Protein AF-A0A537H8Z4-F1 (afdb_monomer_lite)

pLDDT: mean 78.12, std 17.92, range [39.91, 98.5]

Sequence (179 aa):
MSISASDGILVVSANVSIIVNEVIEQPALIVPGPVHVRQGEYLSFMVNVTDPDWAADNMTLAASGLPDGTSFDPSTGIFNWNVSSVQPGPYTITFTLTSDGSTIFQDSKVVIIHVDNGNGRCFICEFFSTARTVLRTSTVTTNPWLLLLSGMIGLTTTLAVGTRRARAQLRRSRRLVRG

Foldseek 3Di:
DKDWDDPVPDIDIDDDDDDDDDDFDDKDKDDDAAAEDEAQDKDKDAIDIDGPHDDCPQKWKDKPQADPQWDADRVGRMTIHRRNPPDFDKGKMKMKMWGDDPDTDIDIDIYIYGYHHNPPCPVVVVVVVVVVVVVPPPPVVPPVVVVVVVVVVVVVVVVVVVVVVVVVVVVVVVVVVVD

Structure (mmCIF, N/CA/C/O backbone):
data_AF-A0A537H8Z4-F1
#
_entry.id   AF-A0A537H8Z4-F1
#
loop_
_atom_site.group_PDB
_atom_site.id
_atom_site.type_symbol
_atom_site.label_atom_id
_atom_site.label_alt_id
_atom_site.label_comp_id
_atom_site.label_asym_id
_atom_site.label_entity_id
_atom_site.label_seq_id
_atom_site.pdbx_PDB_ins_code
_atom_site.Cartn_x
_atom_site.Cartn_y
_atom_site.Cartn_z
_atom_site.occupancy
_atom_site.B_iso_or_equiv
_atom_site.auth_seq_id
_atom_site.auth_comp_id
_atom_site.auth_asym_id
_atom_site.auth_atom_id
_atom_site.pdbx_PDB_model_num
ATOM 1 N N . MET A 1 1 ? 17.278 -7.504 -42.661 1.00 81.94 1 MET A N 1
ATOM 2 C CA . MET A 1 1 ? 16.376 -7.938 -43.752 1.00 81.94 1 MET A CA 1
ATOM 3 C C . MET A 1 1 ? 17.003 -7.506 -45.068 1.00 81.94 1 MET A C 1
ATOM 5 O O . MET A 1 1 ? 17.599 -6.440 -45.087 1.00 81.94 1 MET A O 1
ATOM 9 N N . SER A 1 2 ? 16.936 -8.291 -46.139 1.00 85.81 2 SER A N 1
ATOM 10 C CA . SER A 1 2 ? 17.372 -7.840 -47.467 1.00 85.81 2 SER A CA 1
ATOM 11 C C . SER A 1 2 ? 16.155 -7.714 -48.375 1.00 85.81 2 SER A C 1
ATOM 13 O O . SER A 1 2 ? 15.281 -8.579 -48.371 1.00 85.81 2 SER A O 1
ATOM 15 N N . ILE A 1 3 ? 16.074 -6.610 -49.110 1.00 90.94 3 ILE A N 1
ATOM 16 C CA . ILE A 1 3 ? 15.107 -6.445 -50.195 1.00 90.94 3 ILE A CA 1
ATOM 17 C C . ILE A 1 3 ? 15.864 -6.581 -51.506 1.00 90.94 3 ILE A C 1
ATOM 19 O O . ILE A 1 3 ? 16.972 -6.056 -51.639 1.00 90.94 3 ILE A O 1
ATOM 23 N N . SER A 1 4 ? 15.297 -7.303 -52.464 1.00 91.19 4 SER A N 1
ATOM 24 C CA . SER A 1 4 ? 15.861 -7.415 -53.803 1.00 91.19 4 SER A CA 1
ATOM 25 C C . SER A 1 4 ? 14.859 -6.963 -54.853 1.00 91.19 4 SER A C 1
ATOM 27 O O . SER A 1 4 ? 13.655 -7.185 -54.731 1.00 91.19 4 SER A O 1
ATOM 29 N N . ALA A 1 5 ? 15.378 -6.305 -55.882 1.00 90.12 5 ALA A N 1
ATOM 30 C CA . ALA A 1 5 ? 14.645 -5.933 -57.079 1.00 90.12 5 ALA A CA 1
ATOM 31 C C . ALA A 1 5 ? 15.354 -6.543 -58.292 1.00 90.12 5 ALA A C 1
ATOM 33 O O . ALA A 1 5 ? 16.585 -6.622 -58.327 1.00 90.12 5 ALA A O 1
ATOM 34 N N . SER A 1 6 ? 14.577 -6.998 -59.270 1.00 93.69 6 SER A N 1
ATOM 35 C CA . SER A 1 6 ? 15.095 -7.608 -60.491 1.00 93.69 6 SER A CA 1
ATOM 36 C C . SER A 1 6 ? 14.250 -7.220 -61.692 1.00 93.69 6 SER A C 1
ATOM 38 O O . SER A 1 6 ? 13.032 -7.105 -61.580 1.00 93.69 6 SER A O 1
ATOM 40 N N . ASP A 1 7 ? 14.901 -7.053 -62.837 1.00 93.44 7 ASP A N 1
ATOM 41 C CA . ASP A 1 7 ? 14.274 -6.872 -64.148 1.00 93.44 7 ASP A CA 1
ATOM 42 C C . ASP A 1 7 ? 14.192 -8.185 -64.957 1.00 93.44 7 ASP A C 1
ATOM 44 O O . ASP A 1 7 ? 13.817 -8.175 -66.127 1.00 93.44 7 ASP A O 1
ATOM 48 N N . GLY A 1 8 ? 14.528 -9.323 -64.338 1.00 83.00 8 GLY A N 1
ATOM 49 C CA . GLY A 1 8 ? 14.553 -10.642 -64.976 1.00 83.00 8 GLY A CA 1
ATOM 50 C C . GLY A 1 8 ? 15.906 -11.037 -65.578 1.00 83.00 8 GLY A C 1
ATOM 51 O O . GLY A 1 8 ? 16.049 -12.181 -66.005 1.00 83.00 8 GLY A O 1
ATOM 52 N N . ILE A 1 9 ? 16.903 -10.144 -65.582 1.00 88.50 9 ILE A N 1
ATOM 53 C CA . ILE A 1 9 ? 18.281 -10.440 -66.018 1.00 88.50 9 ILE A CA 1
ATOM 54 C C . ILE A 1 9 ? 19.275 -10.131 -64.896 1.00 88.50 9 ILE A C 1
ATOM 56 O O . ILE A 1 9 ? 20.145 -10.950 -64.598 1.00 88.50 9 ILE A O 1
ATOM 60 N N . LEU A 1 10 ? 19.138 -8.977 -64.242 1.00 88.12 10 LEU A N 1
ATOM 61 C CA . LEU A 1 10 ? 19.959 -8.580 -63.103 1.00 88.12 10 LEU A CA 1
ATOM 62 C C . LEU A 1 10 ? 19.118 -8.555 -61.829 1.00 88.12 10 LEU A C 1
ATOM 64 O O . LEU A 1 10 ? 17.932 -8.228 -61.839 1.00 88.12 10 LEU A O 1
ATOM 68 N N . VAL A 1 11 ? 19.745 -8.907 -60.710 1.00 90.88 11 VAL A N 1
ATOM 69 C CA . VAL A 1 11 ? 19.150 -8.804 -59.377 1.00 90.88 11 VAL A CA 1
ATOM 70 C C . VAL A 1 11 ? 20.043 -7.896 -58.550 1.00 90.88 11 VAL A C 1
ATOM 72 O O . VAL A 1 11 ? 21.243 -8.141 -58.431 1.00 90.88 11 VAL A O 1
ATOM 75 N N . VAL A 1 12 ? 19.453 -6.865 -57.957 1.00 92.88 12 VAL A N 1
ATOM 76 C CA . VAL A 1 12 ? 20.124 -5.983 -57.004 1.00 92.88 12 VAL A CA 1
ATOM 77 C C . VAL A 1 12 ? 19.473 -6.183 -55.650 1.00 92.88 12 VAL A C 1
ATOM 79 O O . VAL A 1 12 ? 18.255 -6.080 -55.520 1.00 92.88 12 VAL A O 1
ATOM 82 N N . SER A 1 13 ? 20.282 -6.467 -54.634 1.00 91.38 13 SER A N 1
ATOM 83 C CA . SER A 1 13 ? 19.830 -6.561 -53.249 1.00 91.38 13 SER A CA 1
ATOM 84 C C . SER A 1 13 ? 20.399 -5.423 -52.414 1.00 91.38 13 SER A C 1
ATOM 86 O O . SER A 1 13 ? 21.591 -5.129 -52.499 1.00 91.38 13 SER A O 1
ATOM 88 N N . ALA A 1 14 ? 19.559 -4.842 -51.564 1.00 92.00 14 ALA A N 1
ATOM 89 C CA . ALA A 1 14 ? 19.948 -3.880 -50.548 1.00 92.00 14 ALA A CA 1
ATOM 90 C C . ALA A 1 14 ? 19.617 -4.430 -49.160 1.00 92.00 14 ALA A C 1
ATOM 92 O O . ALA A 1 14 ? 18.578 -5.061 -48.943 1.00 92.00 14 ALA A O 1
ATOM 93 N N . ASN A 1 15 ? 20.504 -4.166 -48.206 1.00 91.75 15 ASN A N 1
ATOM 94 C CA . ASN A 1 15 ? 20.263 -4.504 -46.814 1.00 91.75 15 ASN A CA 1
ATOM 95 C C . ASN A 1 15 ? 19.442 -3.395 -46.153 1.00 91.75 15 ASN A C 1
ATOM 97 O O . ASN A 1 15 ? 19.782 -2.219 -46.248 1.00 91.75 15 ASN A O 1
ATOM 101 N N . VAL A 1 16 ? 18.382 -3.796 -45.459 1.00 90.38 16 VAL A N 1
ATOM 102 C CA . VAL A 1 16 ? 17.539 -2.947 -44.618 1.00 90.38 16 VAL A CA 1
ATOM 103 C C . VAL A 1 16 ? 17.705 -3.404 -43.172 1.00 90.38 16 VAL A C 1
ATOM 105 O O . VAL A 1 16 ? 17.444 -4.568 -42.828 1.00 90.38 16 VAL A O 1
ATOM 108 N N . SER A 1 17 ? 18.145 -2.487 -42.317 1.00 87.69 17 SER A N 1
ATOM 109 C CA . SER A 1 17 ? 18.103 -2.643 -40.867 1.00 87.69 17 SER A CA 1
ATOM 110 C C . SER A 1 17 ? 16.842 -1.975 -40.324 1.00 87.69 17 SER A C 1
ATOM 112 O O . SER A 1 17 ? 16.541 -0.830 -40.646 1.00 87.69 17 SER A O 1
ATOM 114 N N . ILE A 1 18 ? 16.103 -2.708 -39.494 1.00 87.81 18 ILE A N 1
ATOM 115 C CA . ILE A 1 18 ? 15.070 -2.141 -38.629 1.00 87.81 18 ILE A CA 1
ATOM 116 C C . ILE A 1 18 ? 15.693 -2.099 -37.243 1.00 87.81 18 ILE A C 1
ATOM 118 O O . ILE A 1 18 ? 16.144 -3.130 -36.744 1.00 87.81 18 ILE A O 1
ATOM 122 N N . ILE A 1 19 ? 15.757 -0.909 -36.658 1.00 87.12 19 ILE A N 1
ATOM 123 C CA . ILE A 1 19 ? 16.164 -0.733 -35.269 1.00 87.12 19 ILE A CA 1
ATOM 124 C C . ILE A 1 19 ? 14.872 -0.667 -34.463 1.00 87.12 19 ILE A C 1
ATOM 126 O O . ILE A 1 19 ? 14.032 0.195 -34.717 1.00 87.12 19 ILE A O 1
ATOM 130 N N . VAL A 1 20 ? 14.696 -1.611 -33.542 1.00 87.75 20 VAL A N 1
ATOM 131 C CA . VAL A 1 20 ? 13.643 -1.539 -32.530 1.00 87.75 20 VAL A CA 1
ATOM 132 C C . VAL A 1 20 ? 14.288 -0.948 -31.290 1.00 87.75 20 VAL A C 1
ATOM 134 O O . VAL A 1 20 ? 15.240 -1.518 -30.761 1.00 87.75 20 VAL A O 1
ATOM 137 N N . ASN A 1 21 ? 13.799 0.209 -30.859 1.00 84.62 21 ASN A N 1
ATOM 138 C CA . ASN A 1 21 ? 14.178 0.763 -29.571 1.00 84.62 21 ASN A CA 1
ATOM 139 C C . ASN A 1 21 ? 13.318 0.089 -28.505 1.00 84.62 21 ASN A C 1
ATOM 141 O O . ASN A 1 21 ? 12.091 0.120 -28.595 1.00 84.62 21 ASN A O 1
ATOM 145 N N . GLU A 1 22 ? 13.966 -0.515 -27.518 1.00 80.81 22 GLU A N 1
ATOM 146 C CA . GLU A 1 22 ? 13.291 -1.008 -26.325 1.00 80.81 22 GLU A CA 1
ATOM 147 C C . GLU A 1 22 ? 12.785 0.183 -25.503 1.00 80.81 22 GLU A C 1
ATOM 149 O O . GLU A 1 22 ? 13.492 1.183 -25.329 1.00 80.81 22 GLU A O 1
ATOM 154 N N . VAL A 1 23 ? 11.533 0.102 -25.058 1.00 80.25 23 VAL A N 1
ATOM 155 C CA . VAL A 1 23 ? 10.943 1.063 -24.126 1.00 80.25 23 VAL A CA 1
ATOM 156 C C . VAL A 1 23 ? 10.994 0.406 -22.761 1.00 80.25 23 VAL A C 1
ATOM 158 O O . VAL A 1 23 ? 10.349 -0.615 -22.579 1.00 80.25 23 VAL A O 1
ATOM 161 N N . ILE A 1 24 ? 11.747 1.003 -21.840 1.00 75.62 24 ILE A N 1
ATOM 162 C CA . ILE A 1 24 ? 11.786 0.565 -20.446 1.00 75.62 24 ILE A CA 1
ATOM 163 C C . ILE A 1 24 ? 10.560 1.136 -19.728 1.00 75.62 24 ILE A C 1
ATOM 165 O O . ILE A 1 24 ? 10.379 2.360 -19.672 1.00 75.62 24 ILE A O 1
ATOM 169 N N . GLU A 1 25 ? 9.713 0.262 -19.207 1.00 80.38 25 GLU A N 1
ATOM 170 C CA . GLU A 1 25 ? 8.584 0.571 -18.346 1.00 80.38 25 GLU A CA 1
ATOM 171 C C . GLU A 1 25 ? 9.051 0.707 -16.888 1.00 80.38 25 GLU A C 1
ATOM 173 O O . GLU A 1 25 ? 10.063 0.154 -16.464 1.00 80.38 25 GLU A O 1
ATOM 178 N N . GLN A 1 26 ? 8.352 1.541 -16.118 1.00 81.94 26 GLN A N 1
ATOM 179 C CA . GLN A 1 26 ? 8.672 1.731 -14.705 1.00 81.94 26 GLN A CA 1
ATOM 180 C C . GLN A 1 26 ? 7.927 0.699 -13.853 1.00 81.94 26 GLN A C 1
ATOM 182 O O . GLN A 1 26 ? 6.779 0.375 -14.173 1.00 81.94 26 GLN A O 1
ATOM 187 N N . PRO A 1 27 ? 8.515 0.259 -12.726 1.00 87.75 27 PRO A N 1
ATOM 188 C CA . PRO A 1 27 ? 7.809 -0.580 -11.774 1.00 87.75 27 PRO A CA 1
ATOM 189 C C . PRO A 1 27 ? 6.517 0.096 -11.303 1.00 87.75 27 PRO A C 1
ATOM 191 O O . PRO A 1 27 ? 6.500 1.289 -11.003 1.00 87.75 27 PRO A O 1
ATOM 194 N N . ALA A 1 28 ? 5.436 -0.667 -11.175 1.00 89.44 28 ALA A N 1
ATOM 195 C CA . ALA A 1 28 ? 4.156 -0.165 -10.684 1.00 89.44 28 ALA A CA 1
ATOM 196 C C . ALA A 1 28 ? 3.733 -0.878 -9.397 1.00 89.44 28 ALA A C 1
ATOM 198 O O . ALA A 1 28 ? 3.709 -2.111 -9.329 1.00 89.44 28 ALA A O 1
ATOM 199 N N . LEU A 1 29 ? 3.348 -0.096 -8.381 1.00 94.81 29 LEU A N 1
ATOM 200 C CA . LEU A 1 29 ? 2.790 -0.614 -7.137 1.00 94.81 29 LEU A CA 1
ATOM 201 C C . LEU A 1 29 ? 1.288 -0.883 -7.292 1.00 94.81 29 LEU A C 1
ATOM 203 O O . LEU A 1 29 ? 0.494 0.020 -7.580 1.00 94.81 29 LEU A O 1
ATOM 207 N N . ILE A 1 30 ? 0.886 -2.126 -7.037 1.00 95.56 30 ILE A N 1
ATOM 208 C CA . ILE A 1 30 ? -0.499 -2.590 -7.099 1.00 95.56 30 ILE A CA 1
ATOM 209 C C . ILE A 1 30 ? -1.004 -2.852 -5.682 1.00 95.56 30 ILE A C 1
ATOM 211 O O . ILE A 1 30 ? -0.519 -3.729 -4.968 1.00 95.56 30 ILE A O 1
ATOM 215 N N . VAL A 1 31 ? -2.039 -2.111 -5.300 1.00 97.44 31 VAL A N 1
ATOM 216 C CA . VAL A 1 31 ? -2.768 -2.267 -4.036 1.00 97.44 31 VAL A CA 1
ATOM 217 C C . VAL A 1 31 ? -4.254 -2.488 -4.324 1.00 97.44 31 VAL A C 1
ATOM 219 O O . VAL A 1 31 ? -4.727 -2.104 -5.400 1.00 97.44 31 VAL A O 1
ATOM 222 N N . PRO A 1 32 ? -5.027 -3.077 -3.395 1.00 97.19 32 PRO A N 1
ATOM 223 C CA . PRO A 1 32 ? -6.478 -3.084 -3.527 1.00 97.19 32 PRO A CA 1
ATOM 224 C C . PRO A 1 32 ? -7.043 -1.657 -3.545 1.00 97.19 32 PRO A C 1
ATOM 226 O O . PRO A 1 32 ? -6.441 -0.710 -3.037 1.00 97.19 32 PRO A O 1
ATOM 229 N N . GLY A 1 33 ? -8.247 -1.514 -4.102 1.00 94.69 33 GLY A N 1
ATOM 230 C CA . GLY A 1 33 ? -9.045 -0.304 -3.914 1.00 94.69 33 GLY A CA 1
ATOM 231 C C . GLY A 1 33 ? -9.512 -0.139 -2.459 1.00 94.69 33 GLY A C 1
ATOM 232 O O . GLY A 1 33 ? -9.072 -0.873 -1.574 1.00 94.69 33 GLY A O 1
ATOM 233 N N . PRO A 1 34 ? -10.436 0.799 -2.189 1.00 93.56 34 PRO A N 1
ATOM 234 C CA . PRO A 1 34 ? -11.041 0.933 -0.868 1.00 93.56 34 PRO A CA 1
ATOM 235 C C . PRO A 1 34 ? -11.633 -0.393 -0.374 1.00 93.56 34 PRO A C 1
ATOM 237 O O . PRO A 1 34 ? -12.348 -1.076 -1.111 1.00 93.56 34 PRO A O 1
ATOM 240 N N . VAL A 1 35 ? -11.337 -0.748 0.875 1.00 94.06 35 VAL A N 1
ATOM 241 C CA . VAL A 1 35 ? -11.733 -2.022 1.489 1.00 94.06 35 VAL A CA 1
ATOM 242 C C . VAL A 1 35 ? -12.762 -1.762 2.582 1.00 94.06 35 VAL A C 1
ATOM 244 O O . VAL A 1 35 ? -12.643 -0.797 3.328 1.00 94.06 35 VAL A O 1
ATOM 247 N N . HIS A 1 36 ? -13.753 -2.640 2.708 1.00 92.88 36 HIS A N 1
ATOM 248 C CA . HIS A 1 36 ? -14.688 -2.653 3.831 1.00 92.88 36 HIS A CA 1
ATOM 249 C C . HIS A 1 36 ? -14.512 -3.951 4.614 1.00 92.88 36 HIS A C 1
ATOM 251 O O . HIS A 1 36 ? -14.435 -5.024 4.017 1.00 92.88 36 HIS A O 1
ATOM 257 N N . VAL A 1 37 ? -14.452 -3.858 5.937 1.00 92.50 37 VAL A N 1
ATOM 258 C CA . VAL A 1 37 ? -14.313 -5.006 6.839 1.00 92.50 37 VAL A CA 1
ATOM 259 C C . VAL A 1 37 ? -15.171 -4.780 8.074 1.00 92.50 37 VAL A C 1
ATOM 261 O O . VAL A 1 37 ? -15.345 -3.644 8.518 1.00 92.50 37 VAL A O 1
ATOM 264 N N . ARG A 1 38 ? -15.738 -5.838 8.650 1.00 90.81 38 ARG A N 1
ATOM 265 C CA . ARG A 1 38 ? -16.515 -5.701 9.883 1.00 90.81 38 ARG A CA 1
ATOM 266 C C . ARG A 1 38 ? -15.609 -5.814 11.100 1.00 90.81 38 ARG A C 1
ATOM 268 O O . ARG A 1 38 ? -14.693 -6.630 11.146 1.00 90.81 38 ARG A O 1
ATOM 275 N N . GLN A 1 39 ? -15.913 -5.030 12.125 1.00 90.62 39 GLN A N 1
ATOM 276 C CA . GLN A 1 39 ? -15.356 -5.230 13.455 1.00 90.62 39 GLN A CA 1
ATOM 277 C C . GLN A 1 39 ? -15.589 -6.684 13.894 1.00 90.62 39 GLN A C 1
ATOM 279 O O . GLN A 1 39 ? -16.694 -7.210 13.746 1.00 90.62 39 GLN A O 1
ATOM 284 N N . GLY A 1 40 ? -14.547 -7.330 14.419 1.00 89.00 40 GLY A N 1
ATOM 285 C CA . GLY A 1 40 ? -14.566 -8.760 14.745 1.00 89.00 40 GLY A CA 1
ATOM 286 C C . GLY A 1 40 ? -13.954 -9.670 13.679 1.00 89.00 40 GLY A C 1
ATOM 287 O O . GLY A 1 40 ? -13.667 -10.824 13.986 1.00 89.00 40 GLY A O 1
ATOM 288 N N . GLU A 1 41 ? -13.734 -9.181 12.456 1.00 91.19 41 GLU A N 1
ATOM 289 C CA . GLU A 1 41 ? -13.167 -9.973 11.361 1.00 91.19 41 GLU A CA 1
ATOM 290 C C . GLU A 1 41 ? -11.644 -9.816 11.243 1.00 91.19 41 GLU A C 1
ATOM 292 O O . GLU A 1 41 ? -11.011 -8.954 11.860 1.00 91.19 41 GLU A O 1
ATOM 297 N N . TYR A 1 42 ? -11.056 -10.688 10.428 1.00 93.75 42 TYR A N 1
ATOM 298 C CA . TYR A 1 42 ? -9.657 -10.629 10.034 1.00 93.75 42 TYR A CA 1
ATOM 299 C C . TYR A 1 42 ? -9.568 -10.208 8.569 1.00 93.75 42 TYR A C 1
ATOM 301 O O . TYR A 1 42 ? -10.217 -10.811 7.713 1.00 93.75 42 TYR A O 1
ATOM 309 N N . LEU A 1 43 ? -8.762 -9.191 8.280 1.00 96.25 43 LEU A N 1
ATOM 310 C CA . LEU A 1 43 ? -8.498 -8.726 6.925 1.00 96.25 43 LEU A CA 1
ATOM 311 C C . LEU A 1 43 ? -7.109 -9.180 6.484 1.00 96.25 43 LEU A C 1
ATOM 313 O O . LEU A 1 43 ? -6.134 -8.977 7.201 1.00 96.25 43 LEU A O 1
ATOM 317 N N . SER A 1 44 ? -7.021 -9.743 5.282 1.00 97.62 44 SER A N 1
ATOM 318 C CA . SER A 1 44 ? -5.751 -10.075 4.643 1.00 97.62 44 SER A CA 1
ATOM 319 C C . SER A 1 44 ? -5.816 -9.766 3.153 1.00 97.62 44 SER A C 1
ATOM 321 O O . SER A 1 44 ? -6.811 -10.081 2.496 1.00 97.62 44 SER A O 1
ATOM 323 N N . PHE A 1 45 ? -4.777 -9.128 2.624 1.00 97.81 45 PHE A N 1
ATOM 324 C CA . PHE A 1 45 ? -4.606 -8.911 1.190 1.00 97.81 45 PHE A CA 1
ATOM 325 C C . PHE A 1 45 ? -3.125 -8.813 0.830 1.00 97.81 45 PHE A C 1
ATOM 327 O O . PHE A 1 45 ? -2.273 -8.582 1.685 1.00 97.81 45 PHE A O 1
ATOM 334 N N . MET A 1 46 ? -2.831 -8.975 -0.457 1.00 97.44 46 MET A N 1
ATOM 335 C CA . MET A 1 46 ? -1.477 -8.885 -0.990 1.00 97.44 46 MET A CA 1
ATOM 336 C C . MET A 1 46 ? -1.274 -7.545 -1.699 1.00 97.44 46 MET A C 1
ATOM 338 O O . MET A 1 46 ? -2.125 -7.112 -2.478 1.00 97.44 46 MET A O 1
ATOM 342 N N . VAL A 1 47 ? -0.144 -6.909 -1.425 1.00 96.81 47 VAL A N 1
ATOM 343 C CA . VAL A 1 47 ? 0.404 -5.773 -2.166 1.00 96.81 47 VAL A CA 1
ATOM 344 C C . VAL A 1 47 ? 1.415 -6.330 -3.151 1.00 96.81 47 VAL A C 1
ATOM 346 O O . VAL A 1 47 ? 2.312 -7.066 -2.750 1.00 96.81 47 VAL A O 1
ATOM 349 N N . ASN A 1 48 ? 1.251 -6.014 -4.431 1.00 93.12 48 ASN A N 1
ATOM 350 C CA . ASN A 1 48 ? 2.069 -6.588 -5.491 1.00 93.12 48 ASN A CA 1
ATOM 351 C C . ASN A 1 48 ? 2.825 -5.508 -6.264 1.00 93.12 48 ASN A C 1
ATOM 353 O O . ASN A 1 48 ? 2.453 -4.334 -6.247 1.00 93.12 48 ASN A O 1
ATOM 357 N N . VAL A 1 49 ? 3.860 -5.929 -6.978 1.00 91.31 49 VAL A N 1
ATOM 358 C CA . VAL A 1 49 ? 4.655 -5.075 -7.856 1.00 91.31 49 VAL A CA 1
ATOM 359 C C . VAL A 1 49 ? 4.674 -5.702 -9.240 1.00 91.31 49 VAL A C 1
ATOM 361 O O . VAL A 1 49 ? 4.828 -6.916 -9.372 1.00 91.31 49 VAL A O 1
ATOM 364 N N . THR A 1 50 ? 4.494 -4.891 -10.273 1.00 87.12 50 THR A N 1
ATOM 365 C CA . THR A 1 50 ? 4.675 -5.324 -11.661 1.00 87.12 50 THR A CA 1
ATOM 366 C C . THR A 1 50 ? 5.774 -4.512 -12.305 1.00 87.12 50 THR A C 1
ATOM 368 O O . THR A 1 50 ? 5.694 -3.286 -12.308 1.00 87.12 50 THR A O 1
ATOM 371 N N . ASP A 1 51 ? 6.753 -5.206 -12.870 1.00 80.56 51 ASP A N 1
ATOM 372 C CA . ASP A 1 51 ? 7.799 -4.631 -13.701 1.00 80.56 51 ASP A CA 1
ATOM 373 C C . ASP A 1 51 ? 8.135 -5.653 -14.806 1.00 80.56 51 ASP A C 1
ATOM 375 O O . ASP A 1 51 ? 8.511 -6.786 -14.485 1.00 80.56 51 ASP A O 1
ATOM 379 N N . PRO A 1 52 ? 7.888 -5.335 -16.088 1.00 73.50 52 PRO A N 1
ATOM 380 C CA . PRO A 1 52 ? 8.213 -6.229 -17.194 1.00 73.50 52 PRO A CA 1
ATOM 381 C C . PRO A 1 52 ? 9.708 -6.238 -17.555 1.00 73.50 52 PRO A C 1
ATOM 383 O O . PRO A 1 52 ? 10.147 -7.191 -18.200 1.00 73.50 52 PRO A O 1
ATOM 386 N N . ASP A 1 53 ? 10.479 -5.233 -17.130 1.00 75.38 53 ASP A N 1
ATOM 387 C CA . ASP A 1 53 ? 11.866 -4.996 -17.546 1.00 75.38 53 ASP A CA 1
ATOM 388 C C . ASP A 1 53 ? 12.895 -5.295 -16.441 1.00 75.38 53 ASP A C 1
ATOM 390 O O . ASP A 1 53 ? 14.036 -5.664 -16.735 1.00 75.38 53 ASP A O 1
ATOM 394 N N . TRP A 1 54 ? 12.507 -5.204 -15.165 1.00 66.75 54 TRP A N 1
ATOM 395 C CA . TRP A 1 54 ? 13.350 -5.543 -14.016 1.00 66.75 54 TRP A CA 1
ATOM 396 C C . TRP A 1 54 ? 12.751 -6.613 -13.107 1.00 66.75 54 TRP A C 1
ATOM 398 O O . TRP A 1 54 ? 11.557 -6.672 -12.829 1.00 66.75 54 TRP A O 1
ATOM 408 N N . ALA A 1 55 ? 13.636 -7.451 -12.563 1.00 64.81 55 ALA A N 1
ATOM 409 C CA . ALA A 1 55 ? 13.283 -8.350 -11.476 1.00 64.81 55 ALA A CA 1
ATOM 410 C C . ALA A 1 55 ? 13.002 -7.549 -10.193 1.00 64.81 55 ALA A C 1
ATOM 412 O O . ALA A 1 55 ? 13.741 -6.625 -9.850 1.00 64.81 55 ALA A O 1
ATOM 413 N N . ALA A 1 56 ? 11.975 -7.961 -9.448 1.00 63.78 56 ALA A N 1
ATOM 414 C CA . ALA A 1 56 ? 11.581 -7.355 -8.173 1.00 63.78 56 ALA A CA 1
ATOM 415 C C . ALA A 1 56 ? 12.641 -7.476 -7.054 1.00 63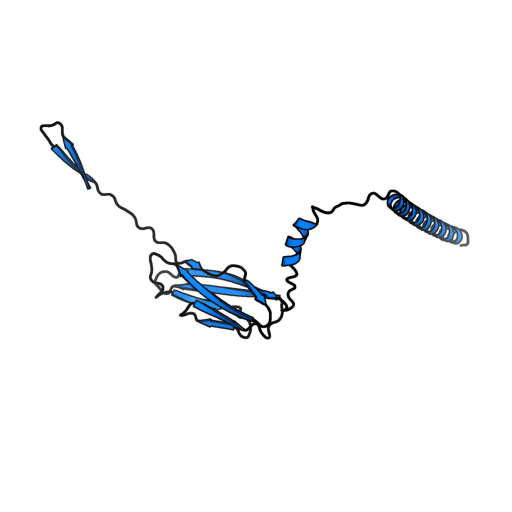.78 56 ALA A C 1
ATOM 417 O O . ALA A 1 56 ? 12.448 -6.924 -5.975 1.00 63.78 56 ALA A O 1
ATOM 418 N N . ASP A 1 57 ? 13.761 -8.166 -7.297 1.00 66.56 57 ASP A N 1
ATOM 419 C CA . ASP A 1 57 ? 14.815 -8.427 -6.305 1.00 66.56 57 ASP A CA 1
ATOM 420 C C . ASP A 1 57 ? 15.512 -7.154 -5.788 1.00 66.56 57 ASP A C 1
ATOM 422 O O . ASP A 1 57 ? 16.073 -7.174 -4.696 1.00 66.56 57 ASP A O 1
ATOM 426 N N . ASN A 1 58 ? 15.422 -6.042 -6.527 1.00 77.62 58 ASN A N 1
ATOM 427 C CA . ASN A 1 58 ? 15.968 -4.731 -6.146 1.00 77.62 58 ASN A CA 1
ATOM 428 C C . ASN A 1 58 ? 14.876 -3.744 -5.692 1.00 77.62 58 ASN A C 1
ATOM 430 O O . ASN A 1 58 ? 14.948 -2.530 -5.912 1.00 77.62 58 ASN A O 1
ATOM 434 N N . MET A 1 59 ? 13.772 -4.261 -5.153 1.00 86.12 59 MET A N 1
ATOM 435 C CA . MET A 1 59 ? 12.629 -3.451 -4.754 1.00 86.12 59 MET A CA 1
ATOM 436 C C . MET A 1 59 ? 12.232 -3.742 -3.316 1.00 86.12 59 MET A C 1
ATOM 438 O O . MET A 1 59 ? 12.008 -4.878 -2.913 1.00 86.12 59 MET A O 1
ATOM 442 N N . THR A 1 60 ? 12.106 -2.679 -2.532 1.00 91.31 60 THR A N 1
ATOM 443 C CA . THR A 1 60 ? 11.687 -2.742 -1.136 1.00 91.31 60 THR A CA 1
ATOM 444 C C . THR A 1 60 ? 10.279 -2.182 -0.996 1.00 91.31 60 THR A C 1
ATOM 446 O O . THR A 1 60 ? 10.021 -1.016 -1.313 1.00 91.31 60 THR A O 1
ATOM 449 N N . LEU A 1 61 ? 9.370 -3.007 -0.476 1.00 94.75 61 LEU A N 1
ATOM 450 C CA . LEU A 1 61 ? 8.051 -2.573 -0.032 1.00 94.75 61 LEU A CA 1
ATOM 451 C C . LEU A 1 61 ? 8.106 -2.045 1.405 1.00 94.75 61 LEU A C 1
ATOM 453 O O . LEU A 1 61 ? 8.843 -2.541 2.253 1.00 94.75 61 LEU A O 1
ATOM 457 N N . ALA A 1 62 ? 7.268 -1.066 1.713 1.00 96.38 62 ALA A N 1
ATOM 458 C CA . ALA A 1 62 ? 7.013 -0.642 3.082 1.00 96.38 62 ALA A CA 1
ATOM 459 C C . ALA A 1 62 ? 5.565 -0.175 3.241 1.00 96.38 62 ALA A C 1
ATOM 461 O O . ALA A 1 62 ? 4.884 0.143 2.265 1.00 96.38 62 ALA A O 1
ATOM 462 N N . ALA A 1 63 ? 5.100 -0.136 4.487 1.00 97.94 63 ALA A N 1
ATOM 463 C CA . ALA A 1 63 ? 3.778 0.353 4.838 1.00 97.94 63 ALA A CA 1
ATOM 464 C C . ALA A 1 63 ? 3.859 1.308 6.032 1.00 97.94 63 ALA A C 1
ATOM 466 O O . ALA A 1 63 ? 4.674 1.134 6.938 1.00 97.94 63 ALA A O 1
ATOM 467 N N . SER A 1 64 ? 3.001 2.322 6.038 1.00 98.06 64 SER A N 1
ATOM 468 C CA . SER A 1 64 ? 2.907 3.327 7.098 1.00 98.06 64 SER A CA 1
ATOM 469 C C . SER A 1 64 ? 1.449 3.671 7.397 1.00 98.06 64 SER A C 1
ATOM 471 O O . SER A 1 64 ? 0.560 3.415 6.584 1.00 98.06 64 SER A O 1
ATOM 473 N N . GLY A 1 65 ? 1.193 4.224 8.587 1.00 96.56 65 GLY A N 1
ATOM 474 C CA . GLY A 1 65 ? -0.176 4.439 9.073 1.00 96.56 65 GLY A CA 1
ATOM 475 C C . GLY A 1 65 ? -0.881 3.148 9.501 1.00 96.56 65 GLY A C 1
ATOM 476 O O . GLY A 1 65 ? -2.106 3.096 9.501 1.00 96.56 65 GLY A O 1
ATOM 477 N N . LEU A 1 66 ? -0.115 2.104 9.844 1.00 96.00 66 LEU A N 1
ATOM 478 C CA . LEU A 1 66 ? -0.645 0.811 10.270 1.00 96.00 66 LEU A CA 1
ATOM 479 C C . LEU A 1 66 ? -1.395 0.949 11.610 1.00 96.00 66 LEU A C 1
ATOM 481 O O . LEU A 1 66 ? -0.783 1.375 12.593 1.00 96.00 66 LEU A O 1
ATOM 485 N N . PRO A 1 67 ? -2.690 0.592 11.676 1.00 94.31 67 PRO A N 1
ATOM 486 C CA . PRO A 1 67 ? -3.437 0.561 12.933 1.00 94.31 67 PRO A CA 1
ATOM 487 C C . PRO A 1 67 ? -2.914 -0.513 13.898 1.00 94.31 67 PRO A C 1
ATOM 489 O O . PRO A 1 67 ? -2.214 -1.444 13.493 1.00 94.31 67 PRO A O 1
ATOM 492 N N . ASP A 1 68 ? -3.330 -0.454 15.162 1.00 92.44 68 ASP A N 1
ATOM 493 C CA . ASP A 1 68 ? -3.015 -1.506 16.133 1.00 92.44 68 ASP A CA 1
ATOM 494 C C . ASP A 1 68 ? -3.529 -2.882 15.670 1.00 92.44 68 ASP A C 1
ATOM 496 O O . ASP A 1 68 ? -4.613 -3.009 15.093 1.00 92.44 68 ASP A O 1
ATOM 500 N N . GLY A 1 69 ? -2.736 -3.927 15.929 1.00 91.44 69 GLY A N 1
ATOM 501 C CA . GLY A 1 69 ? -3.056 -5.302 15.523 1.00 91.44 69 GLY A CA 1
ATOM 502 C C . GLY A 1 69 ? -2.826 -5.598 14.038 1.00 91.44 69 GLY A C 1
ATOM 503 O O . GLY A 1 69 ? -3.277 -6.637 13.547 1.00 91.44 69 GLY A O 1
ATOM 504 N N . THR A 1 70 ? -2.148 -4.694 13.329 1.00 96.44 70 THR A N 1
ATOM 505 C CA . THR A 1 70 ? -1.777 -4.845 11.920 1.00 96.44 70 THR A CA 1
ATOM 506 C C . THR A 1 70 ? -0.354 -5.372 11.779 1.00 96.44 70 THR A C 1
ATOM 508 O O . THR A 1 70 ? 0.539 -4.982 12.532 1.00 96.44 70 THR A O 1
ATOM 511 N N . SER A 1 71 ? -0.117 -6.211 10.777 1.00 97.12 71 SER A N 1
ATOM 512 C CA . SER A 1 71 ? 1.217 -6.569 10.309 1.00 97.12 71 SER A CA 1
ATOM 513 C C . SER A 1 71 ? 1.308 -6.456 8.791 1.00 97.12 71 SER A C 1
ATOM 515 O O . SER A 1 71 ? 0.346 -6.692 8.061 1.00 97.12 71 SER A O 1
ATOM 517 N N . PHE A 1 72 ? 2.486 -6.070 8.317 1.00 98.19 72 PHE A N 1
ATOM 518 C CA . PHE A 1 72 ? 2.833 -6.075 6.906 1.00 98.19 72 PHE A CA 1
ATOM 519 C C . PHE A 1 72 ? 4.186 -6.754 6.766 1.00 98.19 72 PHE A C 1
ATOM 521 O O . PHE A 1 72 ? 5.121 -6.399 7.485 1.00 98.19 72 PHE A O 1
ATOM 528 N N . ASP A 1 73 ? 4.271 -7.732 5.874 1.00 97.25 73 ASP A N 1
ATOM 529 C CA . ASP A 1 73 ? 5.516 -8.397 5.517 1.00 97.25 73 ASP A CA 1
ATOM 530 C C . ASP A 1 73 ? 5.999 -7.868 4.157 1.00 97.25 73 ASP A C 1
ATOM 532 O O . ASP A 1 73 ? 5.433 -8.236 3.126 1.00 97.25 73 ASP A O 1
ATOM 536 N N . PRO A 1 74 ? 7.043 -7.018 4.127 1.00 93.94 74 PRO A N 1
ATOM 537 C CA . PRO A 1 74 ? 7.615 -6.492 2.891 1.00 93.94 74 PRO A CA 1
ATOM 538 C C . PRO A 1 74 ? 8.099 -7.547 1.900 1.00 93.94 74 PRO A C 1
ATOM 540 O O . PRO A 1 74 ? 8.122 -7.272 0.706 1.00 93.94 74 PRO A O 1
ATOM 543 N N . SER A 1 75 ? 8.506 -8.726 2.382 1.00 92.00 75 SER A N 1
ATOM 544 C CA . SER A 1 75 ? 9.092 -9.771 1.536 1.00 92.00 75 SER A CA 1
ATOM 545 C C . SER A 1 75 ? 8.039 -10.543 0.747 1.00 92.00 75 SER A C 1
ATOM 547 O O . SER A 1 75 ? 8.288 -10.968 -0.377 1.00 92.00 75 SER A O 1
ATOM 549 N N . THR A 1 76 ? 6.846 -10.700 1.323 1.00 94.00 76 THR A N 1
ATOM 550 C CA . THR A 1 76 ? 5.713 -11.386 0.687 1.00 94.00 76 THR A CA 1
ATOM 551 C C . THR A 1 76 ? 4.647 -10.419 0.175 1.00 94.00 76 THR A C 1
ATOM 553 O O . THR A 1 76 ? 3.743 -10.829 -0.550 1.00 94.00 76 THR A O 1
ATOM 556 N N . GLY A 1 77 ? 4.708 -9.146 0.575 1.00 95.56 77 GLY A N 1
ATOM 557 C CA . GLY A 1 77 ? 3.674 -8.149 0.310 1.00 95.56 77 GLY A CA 1
ATOM 558 C C . GLY A 1 77 ? 2.369 -8.409 1.069 1.00 95.56 77 GLY A C 1
ATOM 559 O O . GLY A 1 77 ? 1.362 -7.755 0.791 1.00 95.56 77 GLY A O 1
ATOM 560 N N . ILE A 1 78 ? 2.339 -9.360 2.009 1.00 98.00 78 ILE A N 1
ATOM 561 C CA . ILE A 1 78 ? 1.112 -9.727 2.718 1.00 98.00 78 ILE A CA 1
ATOM 562 C C . ILE A 1 78 ? 0.837 -8.710 3.824 1.00 98.00 78 ILE A C 1
ATOM 564 O O . ILE A 1 78 ? 1.611 -8.539 4.769 1.00 98.00 78 ILE A O 1
ATOM 568 N N . PHE A 1 79 ? -0.318 -8.065 3.713 1.00 98.50 79 PHE A N 1
ATOM 569 C CA . PHE A 1 79 ? -0.920 -7.246 4.748 1.00 98.50 79 PHE A CA 1
ATOM 570 C C . PHE A 1 79 ? -1.942 -8.068 5.526 1.00 98.50 79 PHE A C 1
ATOM 572 O O . PHE A 1 79 ? -2.787 -8.741 4.938 1.00 98.50 79 PHE A O 1
ATOM 579 N N . ASN A 1 80 ? -1.900 -7.958 6.847 1.00 98.06 80 ASN A N 1
ATOM 580 C CA . ASN A 1 80 ? -2.768 -8.669 7.768 1.00 98.06 80 ASN A CA 1
ATOM 581 C C . ASN A 1 80 ? -3.259 -7.733 8.864 1.00 98.06 80 ASN A C 1
ATOM 583 O O . ASN A 1 80 ? -2.477 -6.980 9.442 1.00 98.06 80 ASN A O 1
ATOM 587 N N . TRP A 1 81 ? -4.537 -7.826 9.214 1.00 97.38 81 TRP A N 1
ATOM 588 C CA . TRP A 1 81 ? -5.104 -7.003 10.268 1.00 97.38 81 TRP A CA 1
ATOM 589 C C . TRP A 1 81 ? -6.207 -7.716 11.043 1.00 97.38 81 TRP A C 1
ATOM 591 O O . TRP A 1 81 ? -7.209 -8.158 10.480 1.00 97.38 81 TRP A O 1
ATOM 601 N N . ASN A 1 82 ? -6.032 -7.796 12.364 1.00 95.12 82 ASN A N 1
ATOM 602 C CA . ASN A 1 82 ? -7.068 -8.260 13.277 1.00 95.12 82 ASN A CA 1
ATOM 603 C C . ASN A 1 82 ? -7.964 -7.089 13.711 1.00 95.12 82 ASN A C 1
ATOM 605 O O . ASN A 1 82 ? -7.567 -6.260 14.528 1.00 95.12 82 ASN A O 1
ATOM 609 N N . VAL A 1 83 ? -9.200 -7.061 13.210 1.00 92.94 83 VAL A N 1
ATOM 610 C CA . VAL A 1 83 ? -10.163 -5.967 13.417 1.00 92.94 83 VAL A CA 1
ATOM 611 C C . VAL A 1 83 ? -11.083 -6.236 14.624 1.00 92.94 83 VAL A C 1
ATOM 613 O O . VAL A 1 83 ? -12.144 -5.630 14.771 1.00 92.94 83 VAL A O 1
ATOM 616 N N . SER A 1 84 ? -10.715 -7.157 15.520 1.00 87.75 84 SER A N 1
ATOM 617 C CA . SER A 1 84 ? -11.565 -7.549 16.659 1.00 87.75 84 SER A CA 1
ATOM 618 C C . SER A 1 84 ? -11.790 -6.449 17.697 1.00 87.75 84 SER A C 1
ATOM 620 O O . SER A 1 84 ? -12.895 -6.327 18.220 1.00 87.75 84 SER A O 1
ATOM 622 N N . SER A 1 85 ? -10.784 -5.619 17.971 1.00 85.50 85 SER A N 1
ATOM 623 C CA . SER A 1 85 ? -10.840 -4.554 18.986 1.00 85.50 85 SER A CA 1
ATOM 624 C C . SER A 1 85 ? -10.670 -3.146 18.406 1.00 85.50 85 SER A C 1
ATOM 626 O O . SER A 1 85 ? -10.277 -2.219 19.111 1.00 85.50 85 SER A O 1
ATOM 628 N N . VAL A 1 86 ? -10.952 -2.981 17.113 1.00 90.62 86 VAL A N 1
ATOM 629 C CA . VAL A 1 86 ? -10.774 -1.727 16.368 1.00 90.62 86 VAL A CA 1
ATOM 630 C C . VAL A 1 86 ? -12.085 -0.942 16.333 1.00 90.62 86 VAL A C 1
ATOM 632 O O . VAL A 1 86 ? -13.155 -1.536 16.217 1.00 90.62 86 VAL A O 1
ATOM 635 N N . GLN A 1 87 ? -12.026 0.386 16.441 1.00 91.44 87 GLN A N 1
ATOM 636 C CA . GLN A 1 87 ? -13.220 1.232 16.361 1.00 91.44 87 GLN A CA 1
ATOM 637 C C . GLN A 1 87 ? -13.744 1.331 14.920 1.00 91.44 87 GLN A C 1
ATOM 639 O O . GLN A 1 87 ? -12.951 1.408 13.986 1.00 91.44 87 GLN A O 1
ATOM 644 N N . PRO A 1 88 ? -15.068 1.380 14.705 1.00 92.06 88 PRO A N 1
ATOM 645 C CA . PRO A 1 88 ? -15.615 1.641 13.381 1.00 92.06 88 PRO A CA 1
ATOM 646 C C . PRO A 1 88 ? -15.174 3.007 12.847 1.00 92.06 88 PRO A C 1
ATOM 648 O O . PRO A 1 88 ? -15.214 4.008 13.565 1.00 92.06 88 PRO A O 1
ATOM 651 N N . GLY A 1 89 ? -14.787 3.059 11.577 1.00 91.69 89 GLY A N 1
ATOM 652 C CA . GLY A 1 89 ? -14.275 4.271 10.947 1.00 91.69 89 GLY A CA 1
ATOM 653 C C . GLY A 1 89 ? -13.326 3.998 9.779 1.00 91.69 89 GLY A C 1
ATOM 654 O O . GLY A 1 89 ? -13.010 2.843 9.491 1.00 91.69 89 GLY A O 1
ATOM 655 N N . PRO A 1 90 ? -12.904 5.055 9.065 1.00 95.06 90 PRO A N 1
ATOM 656 C CA . PRO A 1 90 ? -11.895 4.950 8.022 1.00 95.06 90 PRO A CA 1
ATOM 657 C C . PRO A 1 90 ? -10.481 4.879 8.615 1.00 95.06 90 PRO A C 1
ATOM 659 O O . PRO A 1 90 ? -10.134 5.642 9.516 1.00 95.06 90 PRO A O 1
ATOM 662 N N . TYR A 1 91 ? -9.653 4.019 8.035 1.00 96.44 91 TYR A N 1
ATOM 663 C CA . TYR A 1 91 ? -8.233 3.873 8.324 1.00 96.44 91 TYR A CA 1
ATOM 664 C C . TYR A 1 91 ? -7.442 4.022 7.031 1.00 96.44 91 TYR A C 1
ATOM 666 O O . TYR A 1 91 ? -7.728 3.349 6.043 1.00 96.44 91 TYR A O 1
ATOM 674 N N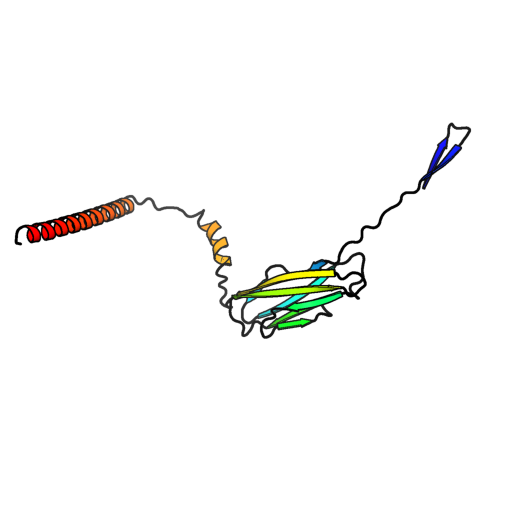 . THR A 1 92 ? -6.462 4.919 7.036 1.00 97.88 92 THR A N 1
ATOM 675 C CA . THR A 1 92 ? -5.666 5.250 5.852 1.00 97.88 92 THR A CA 1
ATOM 676 C C . THR A 1 92 ? -4.281 4.646 5.993 1.00 97.88 92 THR A C 1
ATOM 678 O O . THR A 1 92 ? -3.539 5.019 6.900 1.00 97.88 92 THR A O 1
ATOM 681 N N . ILE A 1 93 ? -3.934 3.745 5.081 1.00 98.25 93 ILE A N 1
ATOM 682 C CA . ILE A 1 93 ? -2.647 3.054 5.058 1.00 98.25 93 ILE A CA 1
ATOM 683 C C . ILE A 1 93 ? -1.937 3.416 3.764 1.00 98.25 93 ILE A C 1
ATOM 685 O O . ILE A 1 93 ? -2.528 3.352 2.686 1.00 98.25 93 ILE A O 1
ATOM 689 N N . THR A 1 94 ? -0.669 3.791 3.871 1.00 98.38 94 THR A N 1
ATOM 690 C CA . THR A 1 94 ? 0.157 4.140 2.715 1.00 98.38 94 THR A CA 1
ATOM 691 C C . THR A 1 94 ? 1.181 3.044 2.495 1.00 98.38 94 THR A C 1
ATOM 693 O O . THR A 1 94 ? 1.995 2.781 3.383 1.00 98.38 94 THR A O 1
ATOM 696 N N . PHE A 1 95 ? 1.154 2.440 1.313 1.00 98.19 95 PHE A N 1
ATOM 697 C CA . PHE A 1 95 ? 2.154 1.492 0.843 1.00 98.19 95 PHE A CA 1
ATOM 698 C C . PHE A 1 95 ? 3.120 2.200 -0.093 1.00 98.19 95 PHE A C 1
ATOM 700 O O . PHE A 1 95 ? 2.703 2.980 -0.949 1.00 98.19 95 PHE A O 1
ATOM 707 N N . THR A 1 96 ? 4.403 1.918 0.068 1.00 96.62 96 THR A N 1
ATOM 708 C CA . THR A 1 96 ? 5.475 2.526 -0.715 1.00 96.62 96 THR A CA 1
ATOM 709 C C . THR A 1 96 ? 6.355 1.450 -1.316 1.00 96.62 96 THR A C 1
ATOM 711 O O . THR A 1 96 ? 6.718 0.496 -0.629 1.00 96.62 96 THR A O 1
ATOM 714 N N . LEU A 1 97 ? 6.729 1.647 -2.571 1.00 94.06 97 LEU A N 1
ATOM 715 C CA . LEU A 1 97 ? 7.693 0.850 -3.311 1.00 94.06 97 LEU A CA 1
ATOM 716 C C . LEU A 1 97 ? 8.924 1.717 -3.553 1.00 94.06 97 LEU A C 1
ATOM 718 O O . LEU A 1 97 ? 8.784 2.825 -4.064 1.00 94.06 97 LEU A O 1
ATOM 722 N N . THR A 1 98 ? 10.106 1.236 -3.180 1.00 91.56 98 THR A N 1
ATOM 723 C CA . THR A 1 98 ? 11.379 1.929 -3.429 1.00 91.56 98 THR A CA 1
ATOM 724 C C . THR A 1 98 ? 12.339 0.973 -4.118 1.00 91.56 98 THR A C 1
ATOM 726 O O . THR A 1 98 ? 12.496 -0.145 -3.634 1.00 91.56 98 THR A O 1
ATOM 729 N N . SER A 1 99 ? 12.981 1.387 -5.210 1.00 87.62 99 SER A N 1
ATOM 730 C CA . SER A 1 99 ? 14.071 0.600 -5.797 1.00 87.62 99 SER A CA 1
ATOM 731 C C . SER A 1 99 ? 15.412 0.935 -5.146 1.00 87.62 99 SER A C 1
ATOM 733 O O . SER A 1 99 ? 15.673 2.093 -4.800 1.00 87.62 99 SER A O 1
ATOM 735 N N . ASP A 1 100 ? 16.282 -0.061 -5.008 1.00 70.62 100 ASP A N 1
ATOM 736 C CA . ASP A 1 100 ? 17.704 0.151 -4.764 1.00 70.62 100 ASP A CA 1
ATOM 737 C C . ASP A 1 100 ? 18.493 0.030 -6.083 1.00 70.62 100 ASP A C 1
ATOM 739 O O . ASP A 1 100 ? 18.280 -0.846 -6.917 1.00 70.62 100 ASP A O 1
ATOM 743 N N . GLY A 1 101 ? 19.367 1.003 -6.360 1.00 64.25 101 GLY A N 1
ATOM 744 C CA . GLY A 1 101 ? 20.114 1.035 -7.619 1.00 64.25 101 GLY A CA 1
ATOM 745 C C . GLY A 1 101 ? 20.597 2.421 -8.039 1.00 64.25 101 GLY A C 1
ATOM 746 O O . GLY A 1 101 ? 20.446 3.408 -7.321 1.00 64.25 101 GLY A O 1
ATOM 747 N N . SER A 1 102 ? 21.195 2.501 -9.233 1.00 60.28 102 SER A N 1
ATOM 748 C CA . SER A 1 102 ? 21.733 3.746 -9.812 1.00 60.28 102 SER A CA 1
ATOM 749 C C . SER A 1 102 ? 20.659 4.781 -10.152 1.00 60.28 102 SER A C 1
ATOM 751 O O . SER A 1 102 ? 20.959 5.968 -10.279 1.00 60.28 102 SER A O 1
ATOM 753 N N . THR A 1 103 ? 19.411 4.340 -10.298 1.00 64.50 103 THR A N 1
ATOM 754 C CA . THR A 1 103 ? 18.248 5.200 -10.491 1.00 64.50 103 THR A CA 1
ATOM 755 C C . THR A 1 103 ? 17.258 4.890 -9.383 1.00 64.50 103 THR A C 1
ATOM 757 O O . THR A 1 103 ? 16.659 3.819 -9.356 1.00 64.50 103 THR A O 1
ATOM 760 N N . ILE A 1 104 ? 17.127 5.828 -8.448 1.00 76.56 104 ILE A N 1
ATOM 761 C CA . ILE A 1 104 ? 16.173 5.717 -7.347 1.00 76.56 104 ILE A CA 1
ATOM 762 C C . ILE A 1 104 ? 14.777 5.940 -7.928 1.00 76.56 104 ILE A C 1
ATOM 764 O O . ILE A 1 104 ? 14.486 7.019 -8.448 1.00 76.56 104 ILE A O 1
ATOM 768 N N . PHE A 1 105 ? 13.929 4.923 -7.837 1.00 84.44 105 PHE A N 1
ATOM 769 C CA . PHE A 1 105 ? 12.511 4.990 -8.158 1.00 84.44 105 PHE A CA 1
ATOM 770 C C . PHE A 1 105 ? 11.686 4.886 -6.876 1.00 84.44 105 PHE A C 1
ATOM 772 O O . PHE A 1 105 ? 12.053 4.168 -5.942 1.00 84.44 105 PHE A O 1
ATOM 779 N N . GLN A 1 106 ? 10.559 5.598 -6.840 1.00 90.81 106 GLN A N 1
ATOM 780 C CA . GLN A 1 106 ? 9.592 5.498 -5.758 1.00 90.81 106 GLN A CA 1
ATOM 781 C C . GLN A 1 106 ? 8.162 5.595 -6.297 1.00 90.81 106 GLN A C 1
ATOM 783 O O . GLN A 1 106 ? 7.840 6.530 -7.028 1.00 90.81 106 GLN A O 1
ATOM 788 N N . ASP A 1 107 ? 7.298 4.678 -5.863 1.00 93.25 107 ASP A N 1
ATOM 789 C CA . ASP A 1 107 ? 5.842 4.761 -6.030 1.00 93.25 107 ASP A CA 1
ATOM 790 C C . ASP A 1 107 ? 5.158 4.654 -4.661 1.00 93.25 107 ASP A C 1
ATOM 792 O O . ASP A 1 107 ? 5.678 4.047 -3.719 1.00 93.25 107 ASP A O 1
ATOM 796 N N . SER A 1 108 ? 3.990 5.273 -4.530 1.00 96.31 108 SER A N 1
ATOM 797 C CA . SER A 1 108 ? 3.209 5.284 -3.299 1.00 96.31 108 SER A CA 1
ATOM 798 C C . SER A 1 108 ? 1.723 5.203 -3.606 1.00 96.31 108 SER A C 1
ATOM 800 O O . SER A 1 108 ? 1.190 5.943 -4.438 1.00 96.31 108 SER A O 1
ATOM 802 N N . LYS A 1 109 ? 1.034 4.307 -2.902 1.00 97.88 109 LYS A N 1
ATOM 803 C CA . LYS A 1 109 ? -0.409 4.109 -3.017 1.00 97.88 109 LYS A CA 1
ATOM 804 C C . LYS A 1 109 ? -1.053 4.111 -1.645 1.00 97.88 109 LYS A C 1
ATOM 806 O O . LYS A 1 109 ? -0.522 3.571 -0.678 1.00 97.88 109 LYS A O 1
ATOM 811 N N . VAL A 1 110 ? -2.242 4.695 -1.586 1.00 98.00 110 VAL A N 1
ATOM 812 C CA . VAL A 1 110 ? -3.040 4.775 -0.367 1.00 98.00 110 VAL A CA 1
ATOM 813 C C . VAL A 1 110 ? -4.201 3.796 -0.461 1.00 98.00 110 VAL A C 1
ATOM 815 O O . VAL A 1 110 ? -4.935 3.796 -1.447 1.00 98.00 110 VAL A O 1
ATOM 818 N N . VAL A 1 111 ? -4.391 3.009 0.594 1.00 98.00 111 VAL A N 1
ATOM 819 C CA . VAL A 1 111 ? -5.554 2.146 0.794 1.00 98.00 111 VAL A CA 1
ATOM 820 C C . VAL A 1 111 ? -6.365 2.700 1.956 1.00 98.00 111 VAL A C 1
ATOM 822 O O . VAL A 1 111 ? -5.842 2.918 3.050 1.00 98.00 111 VAL A O 1
ATOM 825 N N . ILE A 1 112 ? -7.655 2.929 1.714 1.00 96.75 112 ILE A N 1
ATOM 826 C CA . ILE A 1 112 ? -8.611 3.316 2.752 1.00 96.75 112 ILE A CA 1
ATOM 827 C C . ILE A 1 112 ? -9.397 2.072 3.144 1.00 96.75 112 ILE A C 1
ATOM 829 O O . ILE A 1 112 ? -10.059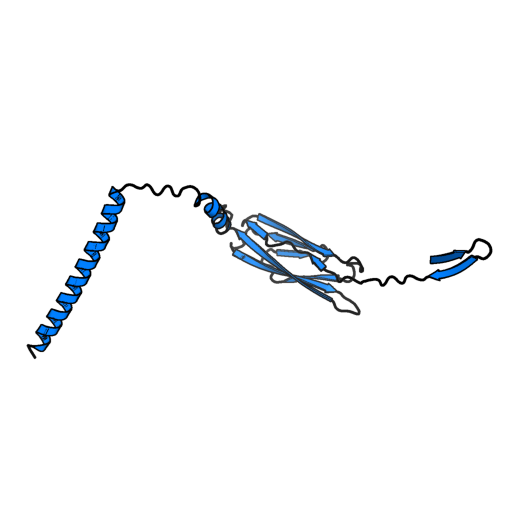 1.464 2.301 1.00 96.75 112 ILE A O 1
ATOM 833 N N . ILE A 1 113 ? -9.331 1.706 4.420 1.00 96.38 113 ILE A N 1
ATOM 834 C CA . ILE A 1 113 ? -10.075 0.589 4.990 1.00 96.38 113 ILE A CA 1
ATOM 835 C C . ILE A 1 113 ? -11.178 1.146 5.884 1.00 96.38 113 ILE A C 1
ATOM 837 O O . ILE A 1 113 ? -10.917 1.837 6.865 1.00 96.38 113 ILE A O 1
ATOM 841 N N . HIS A 1 114 ? -12.422 0.843 5.549 1.00 95.19 114 HIS A N 1
ATOM 842 C CA . HIS A 1 114 ? -13.594 1.186 6.333 1.00 95.19 114 HIS A CA 1
ATOM 843 C C . HIS A 1 114 ? -13.958 0.025 7.254 1.00 95.19 114 HIS A C 1
ATOM 845 O O . HIS A 1 114 ? -14.359 -1.044 6.792 1.00 95.19 114 HIS A O 1
ATOM 851 N N . VAL A 1 115 ? -13.834 0.249 8.561 1.00 94.06 115 VAL A N 1
ATOM 852 C CA . VAL A 1 115 ? -14.290 -0.692 9.583 1.00 94.06 115 VAL A CA 1
ATOM 853 C C . VAL A 1 115 ? -15.748 -0.399 9.918 1.00 94.06 115 VAL A C 1
ATOM 855 O O . VAL A 1 115 ? -16.079 0.689 10.393 1.00 94.06 115 VAL A O 1
ATOM 858 N N . ASP A 1 116 ? -16.618 -1.377 9.694 1.00 90.12 116 ASP A N 1
ATOM 859 C CA . ASP A 1 116 ? -18.039 -1.313 10.031 1.00 90.12 116 ASP A CA 1
ATOM 860 C C . ASP A 1 116 ? -18.305 -1.900 11.424 1.00 90.12 116 ASP A C 1
ATOM 862 O O . ASP A 1 116 ? -17.603 -2.794 11.887 1.00 90.12 116 ASP A O 1
ATOM 866 N N . ASN A 1 117 ? -19.370 -1.457 12.095 1.00 84.31 117 ASN A N 1
ATOM 867 C CA . ASN A 1 117 ? -19.679 -1.801 13.493 1.00 84.31 117 ASN A CA 1
ATOM 868 C C . ASN A 1 117 ? -20.107 -3.258 13.771 1.00 84.31 117 ASN A C 1
ATOM 870 O O . ASN A 1 117 ? -20.756 -3.501 14.785 1.00 84.31 117 ASN A O 1
ATOM 874 N N . GLY A 1 118 ? -19.857 -4.204 12.860 1.00 69.44 118 GLY A N 1
ATOM 875 C CA . GLY A 1 118 ? -20.271 -5.610 12.983 1.00 69.44 118 GLY A CA 1
ATOM 876 C C . GLY A 1 118 ? -21.789 -5.848 12.925 1.00 69.44 118 GLY A C 1
ATOM 877 O O . GLY A 1 118 ? -22.233 -6.937 12.574 1.00 69.44 118 GLY A O 1
ATOM 878 N N . ASN A 1 119 ? -22.607 -4.817 13.151 1.00 63.78 119 ASN A N 1
ATOM 879 C CA . ASN A 1 119 ? -24.060 -4.899 13.310 1.00 63.78 119 ASN A CA 1
ATOM 880 C C . ASN A 1 119 ? -24.818 -4.818 11.972 1.00 63.78 119 ASN A C 1
ATOM 882 O O . ASN A 1 119 ? -26.011 -4.512 11.942 1.00 63.78 119 ASN A O 1
ATOM 886 N N . GLY A 1 120 ? -24.127 -5.058 10.852 1.00 55.69 120 GLY A N 1
ATOM 887 C CA . GLY A 1 120 ? -24.724 -5.136 9.517 1.00 55.69 120 GLY A CA 1
ATOM 888 C C . GLY A 1 120 ? -25.271 -3.817 8.964 1.00 55.69 120 GLY A C 1
ATOM 889 O O . GLY A 1 120 ? -26.002 -3.842 7.979 1.00 55.69 120 GLY A O 1
ATOM 890 N N . ARG A 1 121 ? -24.939 -2.663 9.556 1.00 52.81 121 ARG A 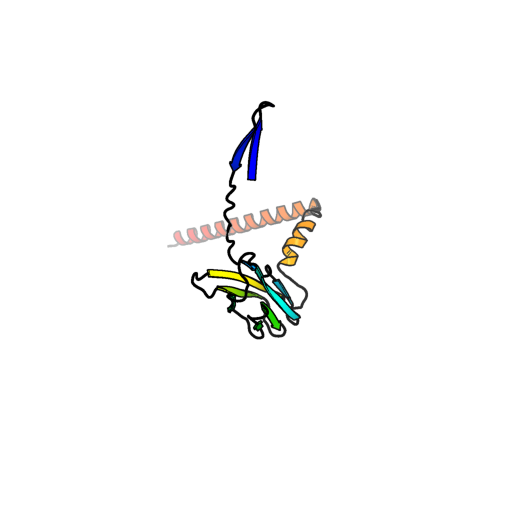N 1
ATOM 891 C CA . ARG A 1 121 ? -25.408 -1.359 9.066 1.00 52.81 121 ARG A CA 1
ATOM 892 C C . ARG A 1 121 ? -24.248 -0.537 8.525 1.00 52.81 121 ARG A C 1
ATOM 894 O O . ARG A 1 121 ? -23.743 0.355 9.199 1.00 52.81 121 ARG A O 1
ATOM 901 N N . CYS A 1 122 ? -23.868 -0.822 7.281 1.00 56.53 122 CYS A N 1
ATOM 902 C CA . CYS A 1 122 ? -23.090 0.116 6.481 1.00 56.53 122 CYS A CA 1
ATOM 903 C C . CYS A 1 122 ? -23.986 1.328 6.179 1.00 56.53 122 CYS A C 1
ATOM 905 O O . CYS A 1 122 ? -24.838 1.299 5.288 1.00 56.53 122 CYS A O 1
ATOM 907 N N . PHE A 1 123 ? -23.821 2.395 6.960 1.00 53.41 123 PHE A N 1
ATOM 908 C CA . PHE A 1 123 ? -24.653 3.601 6.888 1.00 53.41 123 PHE A CA 1
ATOM 909 C C . PHE A 1 123 ? -24.553 4.310 5.522 1.00 53.41 123 PHE A C 1
ATOM 911 O O . PHE A 1 123 ? -25.487 4.988 5.108 1.00 53.41 123 PHE A O 1
ATOM 918 N N . ILE A 1 124 ? -23.442 4.117 4.800 1.00 52.38 124 ILE A N 1
ATOM 919 C CA . ILE A 1 124 ? -23.188 4.699 3.470 1.00 52.38 124 ILE A CA 1
ATOM 920 C C . ILE A 1 124 ? -23.685 3.774 2.338 1.00 52.38 124 ILE A C 1
ATOM 922 O O . ILE A 1 124 ? -24.055 4.253 1.267 1.00 52.38 124 ILE A O 1
ATOM 926 N N . CYS A 1 125 ? -23.803 2.464 2.580 1.00 54.53 125 CYS A N 1
ATOM 927 C CA . CYS A 1 125 ? -24.337 1.505 1.605 1.00 54.53 125 CYS A CA 1
ATOM 928 C C . CYS A 1 125 ? -25.870 1.619 1.451 1.00 54.53 125 CYS A C 1
ATOM 930 O O . CYS A 1 125 ? -26.410 1.385 0.371 1.00 54.53 125 CYS A O 1
ATOM 932 N N . GLU A 1 126 ? -26.582 2.039 2.502 1.00 49.22 126 GLU A N 1
ATOM 933 C CA . GLU A 1 126 ? -28.040 2.266 2.487 1.00 49.22 126 GLU A CA 1
ATOM 934 C C . GLU A 1 126 ? -28.457 3.515 1.681 1.00 49.22 126 GLU A C 1
ATOM 936 O O . GLU A 1 126 ? -29.572 3.583 1.151 1.00 49.22 126 GLU A O 1
ATOM 941 N N . PHE A 1 127 ? -27.559 4.496 1.526 1.00 47.16 127 PHE A N 1
ATOM 942 C CA . PHE A 1 127 ? -27.869 5.745 0.817 1.00 47.16 127 PHE A CA 1
ATOM 943 C C . PHE A 1 127 ? -28.005 5.560 -0.703 1.00 47.16 127 PHE A C 1
ATOM 945 O O . PHE A 1 127 ? -28.843 6.212 -1.326 1.00 47.16 127 PHE A O 1
ATOM 952 N N . PHE A 1 128 ? -27.258 4.632 -1.312 1.00 47.97 128 PHE A N 1
ATOM 953 C CA . PHE A 1 128 ? -27.371 4.346 -2.752 1.00 47.97 128 PHE A CA 1
ATOM 954 C C . PHE A 1 128 ? -28.431 3.285 -3.095 1.00 47.97 128 PHE A C 1
ATOM 956 O O . PHE A 1 128 ? -28.864 3.201 -4.245 1.00 47.97 128 PHE A O 1
ATOM 963 N N . SER A 1 129 ? -28.899 2.509 -2.112 1.00 48.09 129 SER A N 1
ATOM 964 C CA . SER A 1 129 ? -29.948 1.494 -2.300 1.00 48.09 129 SER A CA 1
ATOM 965 C C . SER A 1 129 ? -31.359 2.095 -2.250 1.00 48.09 129 SER A C 1
ATOM 967 O O . SER A 1 129 ? -32.221 1.771 -3.071 1.00 48.09 129 SER A O 1
ATOM 969 N N . THR A 1 130 ? -31.599 3.060 -1.359 1.00 46.53 130 THR A N 1
ATOM 970 C CA . THR A 1 130 ? -32.914 3.712 -1.242 1.00 46.53 130 THR A CA 1
ATOM 971 C C . THR A 1 130 ? -33.204 4.696 -2.378 1.00 46.53 130 THR A C 1
ATOM 973 O O . THR A 1 130 ? -34.366 4.862 -2.750 1.00 46.53 130 THR A O 1
ATOM 976 N N . ALA A 1 131 ? -32.186 5.265 -3.034 1.00 47.50 131 ALA A N 1
ATOM 977 C CA . ALA A 1 131 ? -32.377 6.157 -4.183 1.00 47.50 131 ALA A CA 1
ATOM 978 C C . ALA A 1 131 ? -33.069 5.476 -5.386 1.00 47.50 131 ALA A C 1
ATOM 980 O O . ALA A 1 131 ? -33.772 6.139 -6.151 1.00 47.50 131 ALA A O 1
ATOM 981 N N . ARG A 1 132 ? -32.941 4.148 -5.544 1.00 45.78 132 ARG A N 1
ATOM 982 C CA . ARG A 1 132 ? -33.617 3.399 -6.621 1.00 45.78 132 ARG A CA 1
ATOM 983 C C . ARG A 1 132 ? -35.066 3.018 -6.274 1.00 45.78 132 ARG A C 1
ATOM 985 O O . ARG A 1 132 ? -35.857 2.777 -7.184 1.00 45.78 132 ARG A O 1
ATOM 992 N N . THR A 1 133 ? -35.439 3.044 -4.994 1.00 39.91 133 THR A N 1
ATOM 993 C CA . THR A 1 133 ? -36.804 2.737 -4.521 1.00 39.91 133 THR A CA 1
ATOM 994 C C . THR A 1 133 ? -37.636 4.001 -4.277 1.00 39.91 133 THR A C 1
ATOM 996 O O . THR A 1 133 ? -38.846 3.989 -4.496 1.00 39.91 133 THR A O 1
ATOM 999 N N . VAL A 1 134 ? -37.009 5.134 -3.935 1.00 46.72 134 VAL A N 1
ATOM 1000 C CA . VAL A 1 134 ? -37.707 6.425 -3.756 1.00 46.72 134 VAL A CA 1
ATOM 1001 C C . VAL A 1 134 ? -38.241 6.989 -5.082 1.00 46.72 134 VAL A C 1
ATOM 1003 O O . VAL A 1 134 ? -39.247 7.690 -5.090 1.00 46.72 134 VAL A O 1
ATOM 1006 N N . LEU A 1 135 ? -37.658 6.619 -6.228 1.00 46.84 135 LEU A N 1
ATOM 1007 C CA . LEU A 1 135 ? -38.181 7.020 -7.541 1.00 46.84 135 LEU A CA 1
ATOM 1008 C C . LEU A 1 135 ? -39.383 6.187 -8.030 1.00 46.84 135 LEU A C 1
ATOM 1010 O O . LEU A 1 135 ? -39.916 6.490 -9.097 1.00 46.84 135 LEU A O 1
ATOM 1014 N N . ARG A 1 136 ? -39.834 5.151 -7.301 1.00 50.16 136 ARG A N 1
ATOM 1015 C CA . ARG A 1 136 ? -40.946 4.285 -7.753 1.00 50.16 136 ARG A CA 1
ATOM 1016 C C . ARG A 1 136 ? -42.150 4.158 -6.824 1.00 50.16 136 ARG A C 1
ATOM 1018 O O . ARG A 1 136 ? -43.109 3.501 -7.214 1.00 50.16 136 ARG A O 1
ATOM 1025 N N . THR A 1 137 ? -42.194 4.847 -5.687 1.00 46.03 137 THR A N 1
ATOM 1026 C CA . THR A 1 137 ? -43.438 4.964 -4.902 1.00 46.03 137 THR A CA 1
ATOM 1027 C C . THR A 1 137 ? -43.674 6.382 -4.394 1.00 46.03 137 THR A C 1
ATOM 1029 O O . THR A 1 137 ? -43.964 6.595 -3.222 1.00 46.03 137 THR A O 1
ATOM 1032 N N . SER A 1 138 ? -43.618 7.367 -5.288 1.00 46.38 138 SER A N 1
ATOM 1033 C CA . SER A 1 138 ? -44.327 8.633 -5.074 1.00 46.38 138 SER A CA 1
ATOM 1034 C C . SER A 1 138 ? -45.771 8.494 -5.552 1.00 46.38 138 SER A C 1
ATOM 1036 O O . SER A 1 138 ? -46.219 9.240 -6.416 1.00 46.38 138 SER A O 1
ATOM 1038 N N . THR A 1 139 ? -46.539 7.554 -4.998 1.00 50.81 139 THR A N 1
ATOM 1039 C CA . THR A 1 139 ? -47.990 7.763 -4.960 1.00 50.81 139 THR A CA 1
ATOM 1040 C C . THR A 1 139 ? -48.244 8.695 -3.791 1.00 50.81 139 THR A C 1
ATOM 1042 O O . THR A 1 139 ? -48.602 8.267 -2.695 1.00 50.81 139 THR A O 1
ATOM 1045 N N . VAL A 1 140 ? -47.990 9.986 -4.019 1.00 55.47 140 VAL A N 1
ATOM 1046 C CA . VAL A 1 140 ? -48.569 11.052 -3.208 1.00 55.47 140 VAL A CA 1
ATOM 1047 C C . VAL A 1 140 ? -50.062 10.777 -3.235 1.00 55.47 140 VAL A C 1
ATOM 1049 O O . VAL A 1 140 ? -50.702 10.920 -4.274 1.00 55.47 140 VAL A O 1
ATOM 1052 N N . THR A 1 141 ? -50.606 10.268 -2.133 1.00 52.06 141 THR A N 1
ATOM 1053 C CA . THR A 1 141 ? -52.038 10.036 -2.031 1.00 52.06 141 THR A CA 1
ATOM 1054 C C . THR A 1 141 ? -52.679 11.410 -2.125 1.00 52.06 141 THR A C 1
ATOM 1056 O O . THR A 1 141 ? -52.615 12.198 -1.180 1.00 52.06 141 THR A O 1
ATOM 1059 N N . THR A 1 142 ? -53.231 11.739 -3.287 1.00 55.44 142 THR A N 1
ATOM 1060 C CA . THR A 1 142 ? -53.997 12.958 -3.526 1.00 55.44 142 THR A CA 1
ATOM 1061 C C . THR A 1 142 ? -55.317 12.830 -2.779 1.00 55.44 142 THR A C 1
ATOM 1063 O O . THR A 1 142 ? -56.363 12.606 -3.378 1.00 55.44 142 THR A O 1
ATOM 1066 N N . ASN A 1 143 ? -55.268 12.884 -1.449 1.00 50.81 143 ASN A N 1
ATOM 1067 C CA . ASN A 1 143 ? -56.457 12.990 -0.629 1.00 50.81 143 ASN A CA 1
ATOM 1068 C C . ASN A 1 143 ? -56.760 14.489 -0.487 1.00 50.81 143 ASN A C 1
ATOM 1070 O O . ASN A 1 143 ? -56.042 15.183 0.241 1.00 50.81 143 ASN A O 1
ATOM 1074 N N . PRO A 1 144 ? -57.770 15.022 -1.198 1.00 61.62 144 PRO A N 1
ATOM 1075 C CA . PRO A 1 144 ? -58.035 16.461 -1.238 1.00 61.62 144 PRO A CA 1
ATOM 1076 C C . PRO A 1 144 ? -58.343 17.044 0.150 1.00 61.62 144 PRO A C 1
ATOM 1078 O O . PRO A 1 144 ? -58.109 18.226 0.387 1.00 61.62 144 PRO A O 1
ATOM 1081 N N . TRP A 1 145 ? -58.764 16.208 1.104 1.00 58.50 145 TRP A N 1
ATOM 1082 C CA . TRP A 1 145 ? -58.965 16.598 2.499 1.00 58.50 145 TRP A CA 1
ATOM 1083 C C . TRP A 1 145 ? -57.662 16.963 3.234 1.00 58.50 145 TRP A C 1
ATOM 1085 O O . TRP A 1 145 ? -57.665 17.874 4.061 1.00 58.50 145 TRP A O 1
ATOM 1095 N N . LEU A 1 146 ? -56.530 16.319 2.914 1.00 60.00 146 LEU A N 1
ATOM 1096 C CA . LEU A 1 146 ? -55.230 16.624 3.534 1.00 60.00 146 LEU A CA 1
ATOM 1097 C C . LEU A 1 146 ? -54.620 17.934 3.008 1.00 60.00 146 LEU A C 1
ATOM 1099 O O . LEU A 1 146 ? -53.923 18.624 3.751 1.00 60.00 146 LEU A O 1
ATOM 1103 N N . LEU A 1 147 ? -54.925 18.316 1.762 1.00 58.78 147 LEU A N 1
ATOM 1104 C CA . LEU A 1 147 ? -54.477 19.585 1.172 1.00 58.78 147 LEU A CA 1
ATOM 1105 C C . LEU A 1 147 ? -55.209 20.802 1.763 1.00 58.78 147 LEU A C 1
ATOM 1107 O O . LEU A 1 147 ? -54.633 21.882 1.866 1.00 58.78 147 LEU A O 1
ATOM 1111 N N . LEU A 1 148 ? -56.459 20.636 2.202 1.00 57.78 148 LEU A N 1
ATOM 1112 C CA . LEU A 1 148 ? -57.220 21.716 2.840 1.00 57.78 148 LEU A CA 1
ATOM 1113 C C . LEU A 1 148 ? -56.767 21.979 4.286 1.00 57.78 148 LEU A C 1
ATOM 1115 O O . LEU A 1 148 ? -56.740 23.131 4.726 1.00 57.78 148 LEU A O 1
ATOM 1119 N N . LEU A 1 149 ? -56.347 20.941 5.018 1.00 57.56 149 LEU A N 1
ATOM 1120 C CA . LEU A 1 149 ? -55.837 21.091 6.386 1.00 57.56 149 LEU A CA 1
ATOM 1121 C C . LEU A 1 149 ? -54.487 21.822 6.437 1.00 57.56 149 LEU A C 1
ATOM 1123 O O . LEU A 1 149 ? -54.283 22.660 7.317 1.00 57.56 149 LEU A O 1
ATOM 1127 N N . SER A 1 150 ? -53.585 21.575 5.482 1.00 59.38 150 SER A N 1
ATOM 1128 C CA . SER A 1 150 ? -52.299 22.286 5.420 1.00 59.38 150 SER A CA 1
ATOM 1129 C C . SER A 1 150 ? -52.460 23.768 5.048 1.00 59.38 150 SER A C 1
ATOM 1131 O O . SER A 1 150 ? -51.728 24.611 5.570 1.00 59.38 150 SER A O 1
ATOM 1133 N N . GLY A 1 151 ? -53.474 24.117 4.246 1.00 56.16 151 GLY A N 1
ATOM 1134 C CA . GLY A 1 151 ? -53.822 25.508 3.932 1.00 56.16 151 GLY A CA 1
ATOM 1135 C C . GLY A 1 151 ? -54.332 26.315 5.137 1.00 56.16 151 GLY A C 1
ATOM 1136 O O . GLY A 1 151 ? -54.002 27.492 5.285 1.00 56.16 151 GLY A O 1
ATOM 1137 N N . MET A 1 152 ? -55.077 25.685 6.053 1.00 57.41 152 MET A N 1
ATOM 1138 C CA . MET A 1 152 ? -55.625 26.347 7.250 1.00 57.41 152 MET A CA 1
ATOM 1139 C C . MET A 1 152 ? -54.557 26.653 8.315 1.00 57.41 152 MET A C 1
ATOM 1141 O O . MET A 1 152 ? -54.618 27.685 8.986 1.00 57.41 152 MET A O 1
ATOM 1145 N N . ILE A 1 153 ? -53.534 25.802 8.450 1.00 58.12 153 ILE A N 1
ATOM 1146 C CA . ILE A 1 153 ? -52.427 26.010 9.403 1.00 58.12 153 ILE A CA 1
ATOM 1147 C C . ILE A 1 153 ? -51.518 27.176 8.953 1.00 58.12 153 ILE A C 1
ATOM 1149 O O . ILE A 1 153 ? -50.999 27.925 9.786 1.00 58.12 153 ILE A O 1
ATOM 1153 N N . GLY A 1 154 ? -51.390 27.413 7.642 1.00 56.31 154 GLY A N 1
ATOM 1154 C CA . GLY A 1 154 ? -50.657 28.565 7.096 1.00 56.31 154 GLY A CA 1
ATOM 1155 C C . GLY A 1 154 ? -51.311 29.927 7.383 1.00 56.31 154 GLY A C 1
ATOM 1156 O O . GLY A 1 154 ? -50.614 30.916 7.616 1.00 56.31 154 GLY A O 1
ATOM 1157 N N . LEU A 1 155 ? -52.646 29.986 7.433 1.00 54.62 155 LEU A N 1
ATOM 1158 C CA . LEU A 1 155 ? -53.403 31.227 7.662 1.00 54.62 155 LEU A CA 1
ATOM 1159 C C . LEU A 1 155 ? -53.483 31.637 9.143 1.00 54.62 155 LEU A C 1
ATOM 1161 O O . LEU A 1 155 ? -53.510 32.827 9.463 1.00 54.62 155 LEU A O 1
ATOM 1165 N N . THR A 1 156 ? -53.476 30.680 10.076 1.00 56.47 156 THR A N 1
ATOM 1166 C CA . THR A 1 156 ? -53.553 30.997 11.516 1.00 56.47 156 THR A CA 1
ATOM 1167 C C . THR A 1 156 ? -52.238 31.551 12.069 1.00 56.47 156 THR A C 1
ATOM 1169 O O . THR A 1 156 ? -52.244 32.442 12.925 1.00 56.47 156 THR A O 1
ATOM 1172 N N . THR A 1 157 ? -51.098 31.097 11.545 1.00 54.28 157 THR A N 1
ATOM 1173 C CA . THR A 1 157 ? -49.773 31.571 11.977 1.00 54.28 157 THR A CA 1
ATOM 1174 C C . THR A 1 157 ? -49.505 33.020 11.556 1.00 54.28 157 THR A C 1
ATOM 1176 O O . THR A 1 157 ? -48.947 33.797 12.336 1.00 54.28 157 THR A O 1
ATOM 1179 N N . THR A 1 158 ? -49.982 33.444 10.384 1.00 59.09 158 THR A N 1
ATOM 1180 C CA . THR A 1 158 ? -49.835 34.827 9.901 1.00 59.09 158 THR A CA 1
ATOM 1181 C C . THR A 1 158 ? -50.703 35.817 10.685 1.00 59.09 158 THR A C 1
ATOM 1183 O O . THR A 1 158 ? -50.218 36.890 11.062 1.00 59.09 158 THR A O 1
ATOM 1186 N N . LEU A 1 159 ? -51.939 35.445 11.047 1.00 53.16 159 LEU A N 1
ATOM 1187 C CA . LEU A 1 159 ? -52.809 36.294 11.876 1.00 53.16 159 LEU A CA 1
ATOM 1188 C C . LEU A 1 159 ? -52.260 36.476 13.309 1.00 53.16 159 LEU A C 1
ATOM 1190 O O . LEU A 1 159 ? -52.318 37.570 13.884 1.00 53.16 159 LEU A O 1
ATOM 1194 N N . ALA A 1 160 ? -51.659 35.429 13.886 1.00 58.28 160 ALA A N 1
ATOM 1195 C CA . ALA A 1 160 ? -51.064 35.476 15.224 1.00 58.28 160 ALA A CA 1
ATOM 1196 C C . ALA A 1 160 ? -49.814 36.378 15.299 1.00 58.28 160 ALA A C 1
ATOM 1198 O O . ALA A 1 160 ? -49.601 37.071 16.298 1.00 58.28 160 ALA A O 1
ATOM 1199 N N . VAL A 1 161 ? -48.998 36.422 14.242 1.00 60.78 161 VAL A N 1
ATOM 1200 C CA . VAL A 1 161 ? -47.815 37.300 14.175 1.00 60.78 161 VAL A CA 1
ATOM 1201 C C . VAL A 1 161 ? -48.215 38.763 13.941 1.00 60.78 161 VAL A C 1
ATOM 1203 O O . VAL A 1 161 ? -47.653 39.661 14.579 1.00 60.78 161 VAL A O 1
ATOM 1206 N N . GLY A 1 162 ? -49.227 39.018 13.106 1.00 56.78 162 GLY A N 1
ATOM 1207 C CA . GLY A 1 162 ? -49.739 40.369 12.844 1.00 56.78 162 GLY A CA 1
ATOM 1208 C C . GLY A 1 162 ? -50.278 41.065 14.101 1.00 56.78 162 GLY A C 1
ATOM 1209 O O . GLY A 1 162 ? -49.908 42.205 14.398 1.00 56.78 162 GLY A O 1
ATOM 1210 N N . THR A 1 163 ? -51.071 40.360 14.914 1.00 58.19 163 THR A N 1
ATOM 1211 C CA . THR A 1 163 ? -51.643 40.928 16.153 1.00 58.19 163 THR A CA 1
ATOM 1212 C C . THR A 1 163 ? -50.596 41.194 17.241 1.00 58.19 163 THR A C 1
ATOM 1214 O O . THR A 1 163 ? -50.721 42.165 17.996 1.00 58.19 163 THR A O 1
ATOM 1217 N N . ARG A 1 164 ? -49.516 40.400 17.304 1.00 59.31 164 ARG A N 1
ATOM 1218 C CA . ARG A 1 164 ? -48.384 40.640 18.220 1.00 59.31 164 ARG A CA 1
ATOM 1219 C C . ARG A 1 164 ? -47.604 41.902 17.850 1.00 59.31 164 ARG A C 1
ATOM 1221 O O . ARG A 1 164 ? -47.299 42.699 18.740 1.00 59.31 164 ARG A O 1
ATOM 1228 N N . ARG A 1 165 ? -47.335 42.131 16.557 1.00 60.22 165 ARG A N 1
ATOM 1229 C CA . ARG A 1 165 ? -46.660 43.356 16.086 1.00 60.22 165 ARG A CA 1
ATOM 1230 C C . ARG A 1 165 ? -47.507 44.608 16.343 1.00 60.22 165 ARG A C 1
ATOM 1232 O O . ARG A 1 165 ? -46.978 45.587 16.864 1.00 60.22 165 ARG A O 1
ATOM 1239 N N . ALA A 1 166 ? -48.818 44.556 16.097 1.00 58.50 166 ALA A N 1
ATOM 1240 C CA . ALA A 1 166 ? -49.722 45.681 16.364 1.00 58.50 166 ALA A CA 1
ATOM 1241 C C . ALA A 1 166 ? -49.798 46.050 17.863 1.00 58.50 166 ALA A C 1
ATOM 1243 O O . ALA A 1 166 ? -49.728 47.225 18.231 1.00 58.50 166 ALA A O 1
ATOM 1244 N N . ARG A 1 167 ? -49.857 45.052 18.759 1.00 60.03 167 ARG A N 1
ATOM 1245 C CA . ARG A 1 16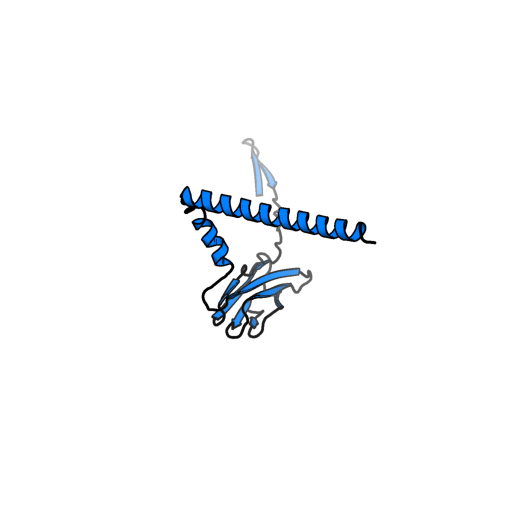7 ? -49.864 45.279 20.219 1.00 60.03 167 ARG A CA 1
ATOM 1246 C C . ARG A 1 167 ? -48.544 45.850 20.748 1.00 60.03 167 ARG A C 1
ATOM 1248 O O . ARG A 1 167 ? -48.566 46.622 21.707 1.00 60.03 167 ARG A O 1
ATOM 1255 N N . ALA A 1 168 ? -47.407 45.509 20.138 1.00 64.75 168 ALA A N 1
ATOM 1256 C CA . ALA A 1 168 ? -46.111 46.083 20.504 1.00 64.75 168 ALA A CA 1
ATOM 1257 C C . ALA A 1 168 ? -46.018 47.577 20.138 1.00 64.75 168 ALA A C 1
ATOM 1259 O O . ALA A 1 168 ? -45.565 48.381 20.954 1.00 64.75 168 ALA A O 1
ATOM 1260 N N . GLN A 1 169 ? -46.519 47.961 18.960 1.00 61.12 169 GLN A N 1
ATOM 1261 C CA . GLN A 1 169 ? -46.540 49.356 18.500 1.00 61.12 169 GLN A CA 1
ATOM 1262 C C . GLN A 1 169 ? -47.433 50.240 19.391 1.00 61.12 169 GLN A C 1
ATOM 1264 O O . GLN A 1 169 ? -47.009 51.312 19.819 1.00 61.12 169 GLN A O 1
ATOM 1269 N N . LEU A 1 170 ? -48.615 49.750 19.787 1.00 62.09 170 LEU A N 1
ATOM 1270 C CA . LEU A 1 170 ? -49.536 50.465 20.688 1.00 62.09 170 LEU A CA 1
ATOM 1271 C C . LEU A 1 170 ? -48.991 50.667 22.113 1.00 62.09 170 LEU A C 1
ATOM 1273 O O . LEU A 1 170 ? -49.279 51.672 22.765 1.00 62.09 170 LEU A O 1
ATOM 1277 N N . ARG A 1 171 ? -48.198 49.720 22.630 1.00 60.41 171 ARG A N 1
ATOM 1278 C CA . ARG A 1 171 ? -47.536 49.875 23.939 1.00 60.41 171 ARG A CA 1
ATOM 1279 C C . ARG A 1 171 ? -46.426 50.924 23.893 1.00 60.41 171 ARG A C 1
ATOM 1281 O O . ARG A 1 171 ? -46.218 51.621 24.883 1.00 60.41 171 ARG A O 1
ATOM 1288 N N . ARG A 1 172 ? -45.735 51.040 22.756 1.00 64.94 172 ARG A N 1
ATOM 1289 C CA . ARG A 1 172 ? -44.677 52.033 22.541 1.00 64.94 172 ARG A CA 1
ATOM 1290 C C . ARG A 1 172 ? -45.256 53.442 22.395 1.00 64.94 172 ARG A C 1
ATOM 1292 O O . ARG A 1 172 ? -44.743 54.354 23.031 1.00 64.94 172 ARG A O 1
ATOM 1299 N N . SER A 1 173 ? -46.367 53.607 21.672 1.00 66.31 173 SER A N 1
ATOM 1300 C CA . SER A 1 173 ? -47.031 54.911 21.522 1.00 66.31 173 SER A CA 1
ATOM 1301 C C . SER A 1 173 ? -47.650 55.427 22.827 1.00 66.31 173 SER A C 1
ATOM 1303 O O . SER A 1 173 ? -47.482 56.596 23.156 1.00 66.31 173 SER A O 1
ATOM 1305 N N . ARG A 1 174 ? -48.271 54.567 23.649 1.00 64.81 174 ARG A N 1
ATOM 1306 C CA . ARG A 1 174 ? -48.808 54.974 24.967 1.00 64.81 174 ARG A CA 1
ATOM 1307 C C . ARG A 1 174 ? -47.750 55.453 25.967 1.00 64.81 174 ARG A C 1
ATOM 1309 O O . ARG A 1 174 ? -48.092 56.226 26.855 1.00 64.81 174 ARG A O 1
ATOM 1316 N N . ARG A 1 175 ? -46.498 54.991 25.860 1.00 64.31 175 ARG A N 1
ATOM 1317 C CA . ARG A 1 175 ? -45.396 55.458 26.724 1.00 64.31 175 ARG A CA 1
ATOM 1318 C C . ARG A 1 175 ? -44.889 56.842 26.324 1.00 64.31 175 ARG A C 1
ATOM 1320 O O . ARG A 1 175 ? -44.494 57.590 27.201 1.00 64.31 175 ARG A O 1
ATOM 1327 N N . LEU A 1 176 ? -44.951 57.183 25.037 1.00 67.44 176 LEU A N 1
ATOM 1328 C CA . LEU A 1 176 ? -44.526 58.491 24.524 1.00 67.44 176 LEU A CA 1
ATOM 1329 C C . LEU A 1 176 ? -45.531 59.618 24.820 1.00 67.44 176 LEU A C 1
ATOM 1331 O O . LEU A 1 176 ? -45.150 60.775 24.799 1.00 67.44 176 LEU A O 1
ATOM 1335 N N . VAL A 1 177 ? -46.796 59.292 25.109 1.00 65.00 177 VAL A N 1
ATOM 1336 C CA . VAL A 1 177 ? -47.854 60.277 25.429 1.00 65.00 177 VAL A CA 1
ATOM 1337 C C . VAL A 1 177 ? -47.972 60.554 26.943 1.00 65.00 177 VAL A C 1
ATOM 1339 O O . VAL A 1 177 ? -48.700 61.449 27.352 1.00 65.00 177 VAL A O 1
ATOM 1342 N N . ARG A 1 178 ? -47.290 59.779 27.798 1.00 61.12 178 ARG A N 1
ATOM 1343 C CA . ARG A 1 178 ? -47.346 59.900 29.273 1.00 61.12 178 ARG A CA 1
ATOM 1344 C C . ARG A 1 178 ? -46.028 60.368 29.913 1.00 61.12 178 ARG A C 1
ATOM 1346 O O . ARG A 1 178 ? -45.894 60.244 31.127 1.00 61.12 178 ARG A O 1
ATOM 1353 N N . GLY A 1 179 ? -45.070 60.830 29.111 1.00 51.94 179 GLY A N 1
ATOM 1354 C CA . GLY A 1 179 ? -43.802 61.414 29.560 1.00 51.94 179 GLY A CA 1
ATOM 1355 C C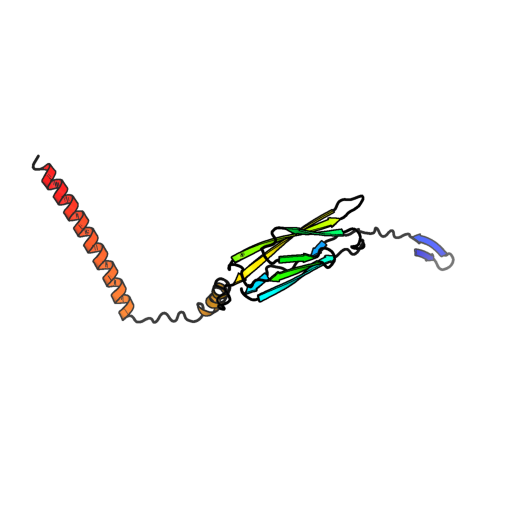 . GLY A 1 179 ? -43.744 62.895 29.242 1.00 51.94 179 GLY A C 1
ATOM 1356 O O . GLY A 1 179 ? -44.407 63.286 28.256 1.00 51.94 179 GLY A O 1
#

Secondary structure (DSSP, 8-state):
-EEEEE-SS-EEEEE-PPPPPPPPPPPEEE---SEEEETT-EEEEE-EEE-SSS-GGGEEEEEESPPTTEEEETTTTEEEEE-TTPPSEEEEEEEEEEE-SSS--EEEEEEEEEEE-SSS--TTHHHHHHHHHHTT-------HHHHHHHHHHHHHHHHHHHHHHHHHHHHHHHHHT--

Radius of gyration: 36.96 Å; chains: 1; bounding box: 81×73×96 Å